Protein AF-A0A420ZDG2-F1 (afdb_monomer_lite)

pLDDT: mean 84.97, std 11.05, range [60.22, 97.69]

Structure (mmCIF, N/CA/C/O backbone):
data_AF-A0A420ZDG2-F1
#
_entry.id   AF-A0A420ZDG2-F1
#
loop_
_atom_site.group_PDB
_atom_site.id
_atom_site.type_symbol
_atom_site.label_atom_id
_atom_site.label_alt_id
_atom_site.label_comp_id
_atom_site.label_asym_id
_atom_site.label_entity_id
_atom_site.label_seq_id
_atom_site.pdbx_PDB_ins_code
_atom_site.Cartn_x
_atom_site.Cartn_y
_atom_site.Cartn_z
_atom_site.occupancy
_atom_site.B_iso_or_equiv
_atom_site.auth_seq_id
_atom_site.auth_comp_id
_atom_site.auth_asym_id
_atom_site.auth_atom_id
_atom_site.pdbx_PDB_model_num
ATOM 1 N N . MET A 1 1 ? -24.849 2.957 32.509 1.00 88.19 1 MET A N 1
ATOM 2 C CA . MET A 1 1 ? -23.367 2.893 32.573 1.00 88.19 1 MET A CA 1
ATOM 3 C C . MET A 1 1 ? -22.804 4.060 31.796 1.00 88.19 1 MET A C 1
ATOM 5 O O . MET A 1 1 ? -23.156 4.237 30.632 1.00 88.19 1 MET A O 1
ATOM 9 N N . GLN A 1 2 ? -21.982 4.884 32.434 1.00 94.56 2 GLN A N 1
ATOM 10 C CA . GLN A 1 2 ? -21.498 6.110 31.809 1.00 94.56 2 GLN A CA 1
ATOM 11 C C . GLN A 1 2 ? -20.310 5.845 30.887 1.00 94.56 2 GLN A C 1
ATOM 13 O O . GLN A 1 2 ? -19.422 5.053 31.195 1.00 94.56 2 GLN A O 1
ATOM 18 N N . CYS A 1 3 ? -20.312 6.498 29.726 1.00 95.44 3 CYS A N 1
ATOM 19 C CA . CYS A 1 3 ? -19.199 6.429 28.792 1.00 95.44 3 CYS A CA 1
ATOM 20 C C . CYS A 1 3 ? -17.990 7.195 29.359 1.00 95.44 3 CYS A C 1
ATOM 22 O O . CYS A 1 3 ? -18.125 8.392 29.606 1.00 95.44 3 CYS A O 1
ATOM 24 N N . PRO A 1 4 ? -16.800 6.578 29.471 1.00 93.50 4 PRO A N 1
ATOM 25 C CA . PRO A 1 4 ? -15.609 7.253 29.990 1.00 93.50 4 PRO A CA 1
ATOM 26 C C . PRO A 1 4 ? -15.071 8.352 29.059 1.00 93.50 4 PRO A C 1
ATOM 28 O O . PRO A 1 4 ? -14.294 9.185 29.500 1.00 93.50 4 PRO A O 1
ATOM 31 N N . ASN A 1 5 ? -15.474 8.370 27.782 1.00 96.38 5 ASN A N 1
ATOM 32 C CA . ASN A 1 5 ? -15.005 9.363 26.811 1.00 96.38 5 ASN A CA 1
ATOM 33 C C . ASN A 1 5 ? -15.913 10.602 26.711 1.00 96.38 5 ASN A C 1
ATOM 35 O O . ASN A 1 5 ? -15.426 11.707 26.522 1.00 96.38 5 ASN A O 1
ATOM 39 N N . CYS A 1 6 ? -17.238 10.444 26.817 1.00 96.44 6 CYS A N 1
ATOM 40 C CA . CYS A 1 6 ? -18.179 11.563 26.625 1.00 96.44 6 CYS A CA 1
ATOM 41 C C . CYS A 1 6 ? -19.212 11.750 27.747 1.00 96.44 6 CYS A C 1
ATOM 43 O O . CYS A 1 6 ? -20.091 12.602 27.622 1.00 96.44 6 CYS A O 1
ATOM 45 N N . GLY A 1 7 ? -19.173 10.924 28.796 1.00 95.75 7 GLY A N 1
ATOM 46 C CA . GLY A 1 7 ? -20.085 10.991 29.944 1.00 95.75 7 GLY A CA 1
ATOM 47 C C . GLY A 1 7 ? -21.519 10.512 29.687 1.00 95.75 7 GLY A C 1
ATOM 48 O O . GLY A 1 7 ? -22.332 10.504 30.603 1.00 95.75 7 GLY A O 1
ATOM 49 N N . HIS A 1 8 ? -21.869 10.097 28.465 1.00 97.12 8 HIS A N 1
ATOM 50 C CA . HIS A 1 8 ? -23.241 9.687 28.150 1.00 97.12 8 HIS A CA 1
ATOM 51 C C . HIS A 1 8 ? -23.662 8.400 28.881 1.00 97.12 8 HIS A C 1
ATOM 53 O O . HIS A 1 8 ? -22.919 7.413 28.904 1.00 97.12 8 HIS A O 1
ATOM 59 N N . GLU A 1 9 ? -24.883 8.396 29.414 1.00 96.75 9 GLU A N 1
ATOM 60 C CA . GLU A 1 9 ? -25.531 7.250 30.055 1.00 96.75 9 GLU A CA 1
ATOM 61 C C . GLU A 1 9 ? -25.938 6.209 28.996 1.00 96.75 9 GLU A C 1
ATOM 63 O O . GLU A 1 9 ? -26.858 6.419 28.212 1.00 96.75 9 GLU A O 1
ATOM 68 N N . ASN A 1 10 ? -25.246 5.071 28.952 1.00 95.56 10 ASN A N 1
ATOM 69 C CA . ASN A 1 10 ? -25.553 3.964 28.046 1.00 95.56 10 ASN A CA 1
ATOM 70 C C . ASN A 1 10 ? -26.188 2.786 28.794 1.00 95.56 10 ASN A C 1
ATOM 72 O O . ASN A 1 10 ? -25.923 2.560 29.979 1.00 95.56 10 ASN A O 1
ATOM 76 N N . LYS A 1 11 ? -26.968 1.971 28.075 1.00 94.94 11 LYS A N 1
ATOM 77 C CA . LYS A 1 11 ? -27.471 0.692 28.595 1.00 94.94 11 LYS A CA 1
ATOM 78 C C . LYS A 1 11 ? -26.301 -0.268 28.887 1.00 94.94 11 LYS A C 1
ATOM 80 O O . LYS A 1 11 ? -25.307 -0.236 28.162 1.00 94.94 11 LYS A O 1
ATOM 85 N N . PRO A 1 12 ? -26.404 -1.139 29.907 1.00 89.25 12 PRO A N 1
ATOM 86 C CA . PRO A 1 12 ? -25.318 -2.046 30.316 1.00 89.25 12 PRO A CA 1
ATOM 87 C C . PRO A 1 12 ? -24.941 -3.110 29.263 1.00 89.25 12 PRO A C 1
ATOM 89 O O . PRO A 1 12 ? -23.849 -3.691 29.311 1.00 89.25 12 PRO A O 1
ATOM 92 N N . ASP A 1 13 ? -25.827 -3.354 28.296 1.00 89.38 13 ASP A N 1
ATOM 93 C CA . ASP A 1 13 ? -25.597 -4.284 27.186 1.00 89.38 13 ASP A CA 1
ATOM 94 C C . ASP A 1 13 ? -24.958 -3.634 25.955 1.00 89.38 13 ASP A C 1
ATOM 96 O O . ASP A 1 13 ? -24.507 -4.341 25.049 1.00 89.38 13 ASP A O 1
ATOM 100 N N . ASN A 1 14 ? -24.853 -2.301 25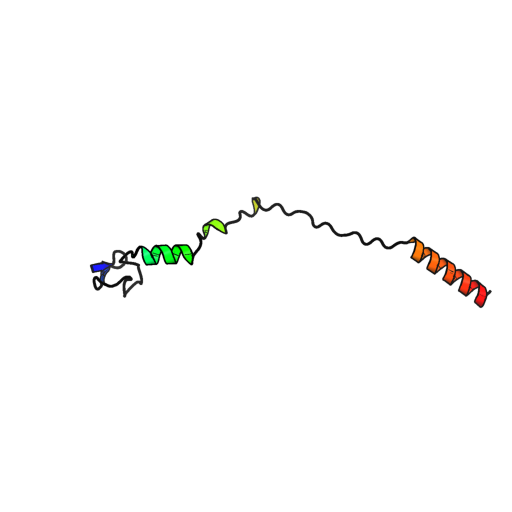.931 1.00 92.12 14 ASN A N 1
ATOM 101 C CA . ASN A 1 14 ? -24.225 -1.592 24.825 1.00 92.12 14 ASN A CA 1
ATOM 102 C C . ASN A 1 14 ? -22.717 -1.884 24.798 1.00 92.12 14 ASN A C 1
ATOM 104 O O . ASN A 1 14 ? -22.015 -1.738 25.797 1.00 92.12 14 ASN A O 1
ATOM 108 N N . ILE A 1 15 ? -22.208 -2.280 23.629 1.00 91.81 15 ILE A N 1
ATOM 109 C CA . ILE A 1 15 ? -20.772 -2.529 23.405 1.00 91.81 15 ILE A CA 1
ATOM 110 C C . ILE A 1 15 ? -20.043 -1.216 23.082 1.00 91.81 15 ILE A C 1
ATOM 112 O O . ILE A 1 15 ? -18.904 -1.007 23.505 1.00 91.81 15 ILE A O 1
ATOM 116 N N . PHE A 1 16 ? -20.735 -0.316 22.383 1.00 93.75 16 PHE A N 1
ATOM 117 C CA . PHE A 1 16 ? -20.260 1.002 21.978 1.00 93.75 16 PHE A CA 1
ATOM 118 C C . PHE A 1 16 ? -21.190 2.085 22.523 1.00 93.75 16 PHE A C 1
ATOM 120 O O . PHE A 1 16 ? -22.384 1.851 22.726 1.00 93.75 16 PHE A O 1
ATOM 127 N N . CYS A 1 17 ? -20.655 3.281 22.749 1.00 95.38 17 CYS A N 1
ATOM 128 C CA . CYS A 1 17 ? -21.461 4.427 23.131 1.00 95.38 17 CYS A CA 1
ATOM 129 C C . CYS A 1 17 ? -22.310 4.901 21.949 1.00 95.38 17 CYS A C 1
ATOM 131 O O . CYS A 1 17 ? -21.775 5.197 20.885 1.00 95.38 17 CYS A O 1
ATOM 133 N N . VAL A 1 18 ? -23.617 5.063 22.160 1.00 95.62 18 VAL A N 1
ATOM 134 C CA . VAL A 1 18 ? -24.542 5.526 21.107 1.00 95.62 18 VAL A CA 1
ATOM 135 C C . VAL A 1 18 ? -24.327 6.988 20.701 1.00 95.62 18 VAL A C 1
ATOM 137 O O . VAL A 1 18 ? -24.834 7.413 19.671 1.00 95.62 18 VAL A O 1
ATOM 140 N N . LYS A 1 19 ? -23.571 7.756 21.496 1.00 96.94 19 LYS A N 1
ATOM 141 C CA . LYS A 1 19 ? -23.296 9.178 21.251 1.00 96.94 19 LYS A CA 1
ATOM 142 C C . LYS A 1 19 ? -21.971 9.421 20.524 1.00 96.94 19 LYS A C 1
ATOM 144 O O . LYS A 1 19 ? -21.922 10.241 19.621 1.00 96.94 19 LYS A O 1
ATOM 149 N N . CYS A 1 20 ? -20.894 8.749 20.935 1.00 96.44 20 CYS A N 1
ATOM 150 C CA . CYS A 1 20 ? -19.540 9.005 20.418 1.00 96.44 20 CYS A CA 1
ATOM 151 C C . CYS A 1 20 ? -18.843 7.769 19.830 1.00 96.44 20 CYS A C 1
ATOM 153 O O . CYS A 1 20 ? -17.660 7.835 19.511 1.00 96.44 20 CYS A O 1
ATOM 155 N N . ALA A 1 21 ? -19.539 6.632 19.738 1.00 94.06 21 ALA A N 1
ATOM 156 C CA . ALA A 1 21 ? -19.028 5.359 19.222 1.00 94.06 21 ALA A CA 1
ATOM 157 C C . ALA A 1 21 ? -17.826 4.748 19.976 1.00 94.06 21 ALA A C 1
ATOM 159 O O . ALA A 1 21 ? -17.307 3.712 19.563 1.00 94.06 21 ALA A O 1
ATOM 160 N N . THR A 1 22 ? -17.399 5.310 21.114 1.00 93.50 22 THR A N 1
ATOM 161 C CA . THR A 1 22 ? -16.332 4.714 21.935 1.00 93.50 22 THR A CA 1
ATOM 162 C C . THR A 1 22 ? -16.734 3.334 22.449 1.00 93.50 22 THR A C 1
ATOM 164 O O . THR A 1 22 ? -17.861 3.144 22.907 1.00 93.50 22 THR A O 1
ATOM 167 N N . VAL A 1 23 ? -15.805 2.376 22.410 1.00 91.75 23 VAL A N 1
ATOM 168 C CA . VAL A 1 23 ? -15.987 1.050 23.015 1.00 91.75 23 VAL A CA 1
ATOM 169 C C . VAL A 1 23 ? -16.110 1.209 24.526 1.00 91.75 23 VAL A C 1
ATOM 171 O O . VAL A 1 23 ? -15.225 1.759 25.173 1.00 91.75 23 VAL A O 1
ATOM 174 N N . ILE A 1 24 ? -17.207 0.721 25.090 1.00 93.06 24 ILE A N 1
ATOM 175 C CA . ILE A 1 24 ? -17.509 0.826 26.524 1.00 93.06 24 ILE A CA 1
ATOM 176 C C . ILE A 1 24 ? -17.566 -0.543 27.214 1.00 93.06 24 ILE A C 1
ATOM 178 O O . ILE A 1 24 ? -17.608 -0.610 28.438 1.00 93.06 24 ILE A O 1
ATOM 182 N N . LYS A 1 25 ? -17.519 -1.642 26.448 1.00 88.38 25 LYS A N 1
ATOM 183 C CA . LYS A 1 25 ? -17.448 -3.011 26.973 1.00 88.38 25 LYS A CA 1
ATOM 184 C C . LYS A 1 25 ? -16.506 -3.854 26.120 1.00 88.38 25 LYS A C 1
ATOM 186 O O . LYS A 1 25 ? -16.783 -4.106 24.948 1.00 88.38 25 LYS A O 1
ATOM 191 N N . ASN A 1 26 ? -15.411 -4.328 26.711 1.00 78.50 26 ASN A N 1
ATOM 192 C CA . ASN A 1 26 ? -14.497 -5.236 26.022 1.00 78.50 26 ASN A CA 1
ATOM 193 C C . ASN A 1 26 ? -15.109 -6.637 25.933 1.00 78.50 26 ASN A C 1
ATOM 195 O O . ASN A 1 26 ? -15.363 -7.282 26.950 1.00 78.50 26 ASN A O 1
ATOM 199 N N . ARG A 1 27 ? -15.324 -7.132 24.707 1.00 76.25 27 ARG A N 1
ATOM 200 C CA . ARG A 1 27 ? -15.579 -8.557 24.470 1.00 76.25 27 ARG A CA 1
ATOM 201 C C . ARG A 1 27 ? -14.289 -9.215 23.972 1.00 76.25 27 ARG A C 1
ATOM 203 O O . ARG A 1 27 ? -13.844 -8.873 22.878 1.00 76.25 27 ARG A O 1
ATOM 210 N N . PRO A 1 28 ? -13.741 -10.226 24.669 1.00 73.56 28 PRO A N 1
ATOM 211 C CA . PRO A 1 28 ? -12.495 -10.888 24.261 1.00 73.56 28 PRO A CA 1
ATOM 212 C C . PRO A 1 28 ? -12.603 -11.578 22.891 1.00 73.56 28 PRO A C 1
ATOM 214 O O . PRO A 1 28 ? -11.610 -11.766 22.194 1.00 73.56 28 PRO A O 1
ATOM 217 N N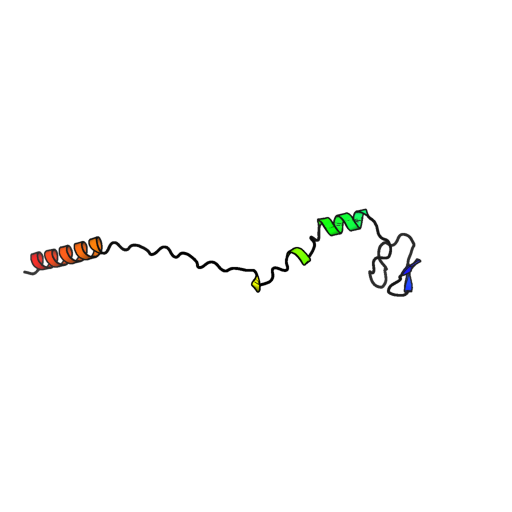 . ARG A 1 29 ? -13.821 -11.935 22.458 1.00 75.38 29 ARG A N 1
ATOM 218 C CA . ARG A 1 29 ? -14.078 -12.435 21.098 1.00 75.38 29 ARG A CA 1
ATOM 219 C C . ARG A 1 29 ? -13.937 -11.342 20.033 1.00 75.38 29 ARG A C 1
ATOM 221 O O . ARG A 1 29 ? -13.402 -11.630 18.973 1.00 75.38 29 ARG A O 1
ATOM 228 N N . LEU A 1 30 ? -14.393 -10.117 20.311 1.00 75.75 30 LEU A N 1
ATOM 229 C CA . LEU A 1 30 ? -14.262 -8.991 19.381 1.00 75.75 30 LEU A CA 1
ATOM 230 C C . LEU A 1 30 ? -12.794 -8.584 19.233 1.00 75.75 30 LEU A C 1
ATOM 232 O O . LEU A 1 30 ? -12.358 -8.322 18.121 1.00 75.75 30 LEU A O 1
ATOM 236 N N . GLU A 1 31 ? -12.029 -8.605 20.325 1.00 77.56 31 GLU A N 1
ATOM 237 C CA . GLU A 1 31 ? -10.589 -8.341 20.270 1.00 77.56 31 GLU A CA 1
ATOM 238 C C . GLU A 1 31 ? -9.855 -9.372 19.409 1.00 77.56 31 GLU A C 1
ATOM 240 O O . GLU A 1 31 ? -9.162 -8.988 18.472 1.00 77.56 31 GLU A O 1
ATOM 245 N N . ARG A 1 32 ? -10.100 -10.675 19.606 1.00 76.88 32 ARG A N 1
ATOM 246 C CA . ARG A 1 32 ? -9.512 -11.716 18.741 1.00 76.88 32 ARG A CA 1
ATOM 247 C C . ARG A 1 32 ? -9.856 -11.535 17.261 1.00 76.88 32 ARG A C 1
ATOM 249 O O . ARG A 1 32 ? -8.989 -11.711 16.415 1.00 76.88 32 ARG A O 1
ATOM 256 N N . VAL A 1 33 ? -11.098 -11.162 16.950 1.00 79.69 33 VAL A N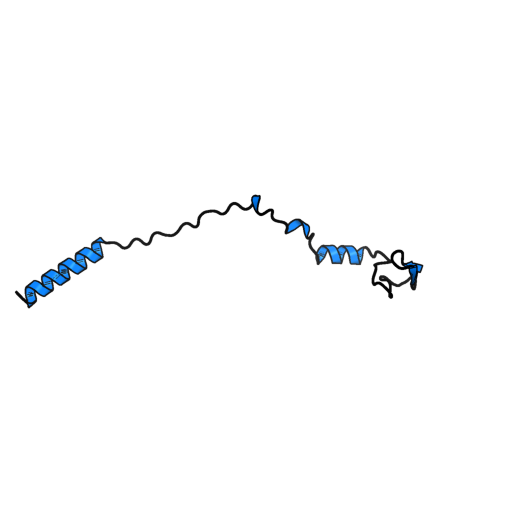 1
ATOM 257 C CA . VAL A 1 33 ? -11.523 -10.866 15.574 1.00 79.69 33 VAL A CA 1
ATOM 258 C C . VAL A 1 33 ? -10.789 -9.634 15.038 1.00 79.69 33 VAL A C 1
ATOM 260 O O . VAL A 1 33 ? -10.210 -9.714 13.965 1.00 79.69 33 VAL A O 1
ATOM 263 N N . LYS A 1 34 ? -10.713 -8.524 15.782 1.00 77.31 34 LYS A N 1
ATOM 264 C CA . LYS A 1 34 ? -9.943 -7.343 15.349 1.00 77.31 34 LYS A CA 1
ATOM 265 C C . LYS A 1 34 ? -8.493 -7.690 15.017 1.00 77.31 34 LYS A C 1
ATOM 267 O O . LYS A 1 34 ? -8.014 -7.251 13.987 1.00 77.31 34 LYS A O 1
ATOM 272 N N . HIS A 1 35 ? -7.830 -8.504 15.836 1.00 76.81 35 HIS A N 1
ATOM 273 C CA . HIS A 1 35 ? -6.437 -8.905 15.603 1.00 76.81 35 HIS A CA 1
ATOM 274 C C . HIS A 1 35 ? -6.292 -9.845 14.395 1.00 76.81 35 HIS A C 1
ATOM 276 O O . HIS A 1 35 ? -5.276 -9.818 13.713 1.00 76.81 35 HIS A O 1
ATOM 282 N N . ALA A 1 36 ? -7.308 -10.668 14.115 1.00 78.88 36 ALA A N 1
ATOM 283 C CA . ALA A 1 36 ? -7.322 -11.549 12.949 1.00 78.88 36 ALA A CA 1
ATOM 284 C C . ALA A 1 36 ? -7.606 -10.804 11.630 1.00 78.88 36 ALA A C 1
ATOM 286 O O . ALA A 1 36 ? -7.102 -11.208 10.587 1.00 78.88 36 ALA A O 1
ATOM 287 N N . PHE A 1 37 ? -8.417 -9.739 11.662 1.00 76.81 37 PHE A N 1
ATOM 288 C CA . PHE A 1 37 ? -8.811 -8.973 10.469 1.00 76.81 37 PHE A CA 1
ATOM 289 C C . PHE A 1 37 ? -7.958 -7.716 10.227 1.00 76.81 37 PHE A C 1
ATOM 291 O O . PHE A 1 37 ? -7.832 -7.277 9.088 1.00 76.81 37 PHE A O 1
ATOM 298 N N . MET A 1 38 ? -7.371 -7.137 11.273 1.00 67.88 38 MET A N 1
ATOM 299 C CA . MET A 1 38 ? -6.423 -6.026 11.205 1.00 67.88 38 MET A CA 1
ATOM 300 C C . MET A 1 38 ? -5.067 -6.544 11.696 1.00 67.88 38 MET A C 1
ATOM 302 O O . MET A 1 38 ? -4.842 -6.583 12.909 1.00 67.88 38 MET A O 1
ATOM 306 N N . PRO A 1 39 ? -4.166 -6.968 10.787 1.00 63.56 39 PRO A N 1
ATOM 307 C CA . PRO A 1 39 ? -2.795 -7.265 11.175 1.00 63.56 39 PRO A CA 1
ATOM 308 C C . PRO A 1 39 ? -2.148 -6.010 11.793 1.00 63.56 39 PRO A C 1
ATOM 310 O O . PRO A 1 3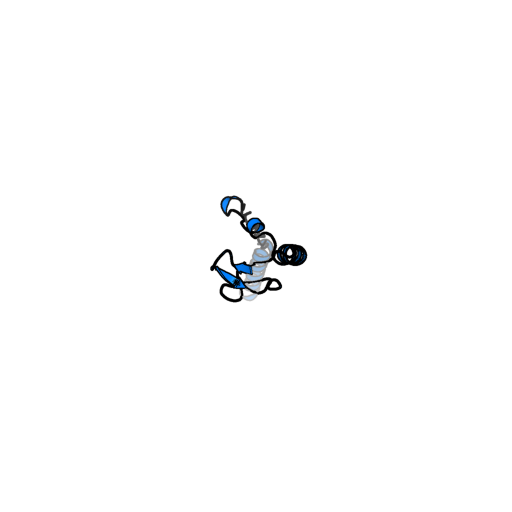9 ? -2.552 -4.884 11.469 1.00 63.56 39 PRO A O 1
ATOM 313 N N . PRO A 1 40 ? -1.173 -6.174 12.705 1.00 68.12 40 PRO A N 1
ATOM 314 C CA . PRO A 1 40 ? -0.478 -5.054 13.328 1.00 68.12 40 PRO A CA 1
ATOM 315 C C . PRO A 1 40 ? 0.111 -4.149 12.240 1.00 68.12 40 PRO A C 1
ATOM 317 O O . PRO A 1 40 ? 0.958 -4.558 11.451 1.00 68.12 40 PRO A O 1
ATOM 320 N N . GLN A 1 41 ? -0.343 -2.896 12.187 1.00 61.97 41 GLN A N 1
ATOM 321 C CA . GLN A 1 41 ? 0.020 -1.949 11.115 1.00 61.97 41 GLN A CA 1
ATOM 322 C C . GLN A 1 41 ? 1.518 -1.598 11.119 1.00 61.97 41 GLN A C 1
ATOM 324 O O . GLN A 1 41 ? 2.071 -1.084 10.151 1.00 61.97 41 GLN A O 1
ATOM 329 N N . ASN A 1 42 ? 2.176 -1.932 12.220 1.00 63.16 42 ASN A N 1
ATOM 330 C CA . ASN A 1 42 ? 3.590 -1.794 12.506 1.00 63.16 42 ASN A CA 1
ATOM 331 C C . ASN A 1 42 ? 4.445 -2.697 11.600 1.00 63.16 42 ASN A C 1
ATOM 333 O O . ASN A 1 42 ? 5.618 -2.409 11.396 1.00 63.16 42 ASN A O 1
ATOM 337 N N . GLU A 1 43 ? 3.873 -3.775 11.059 1.00 60.22 43 GLU A N 1
ATOM 338 C CA . GLU A 1 43 ? 4.594 -4.740 10.220 1.00 60.22 43 GLU A CA 1
ATOM 339 C C 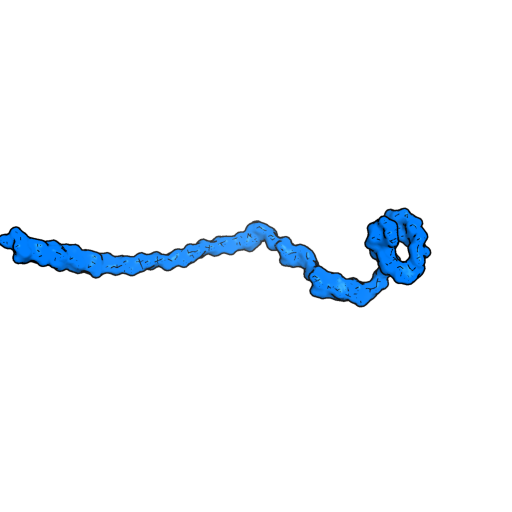. GLU A 1 43 ? 4.803 -4.234 8.782 1.00 60.22 43 GLU A C 1
ATOM 341 O O . GLU A 1 43 ? 5.691 -4.698 8.075 1.00 60.22 43 GLU A O 1
ATOM 346 N N . HIS A 1 44 ? 4.050 -3.209 8.367 1.00 63.53 44 HIS A N 1
ATOM 347 C CA . HIS A 1 44 ? 4.164 -2.599 7.039 1.00 63.53 44 HIS A CA 1
ATOM 348 C C . HIS A 1 44 ? 5.025 -1.328 6.990 1.00 63.53 44 HIS A C 1
ATOM 350 O O . HIS A 1 44 ? 5.196 -0.755 5.911 1.00 63.53 44 HIS A O 1
ATOM 356 N N . VAL A 1 45 ? 5.614 -0.889 8.109 1.00 66.44 45 VAL A N 1
ATOM 357 C CA . VAL A 1 45 ? 6.577 0.225 8.098 1.00 66.44 45 VAL A CA 1
ATOM 358 C C . VAL A 1 45 ? 7.957 -0.317 7.733 1.00 66.44 45 VAL A C 1
ATOM 360 O O . VAL A 1 45 ? 8.810 -0.555 8.584 1.00 66.44 45 VAL A O 1
ATOM 363 N N . VAL A 1 46 ? 8.177 -0.535 6.438 1.00 70.31 46 VAL A N 1
ATOM 364 C CA . VAL A 1 46 ? 9.516 -0.805 5.906 1.00 70.31 46 VAL A CA 1
ATOM 365 C C . VAL A 1 46 ? 10.273 0.523 5.859 1.00 70.31 46 VAL A C 1
ATOM 367 O O . VAL A 1 46 ? 9.901 1.415 5.097 1.00 70.31 46 VAL A O 1
ATOM 370 N N . ASP A 1 47 ? 11.320 0.677 6.678 1.00 78.94 47 ASP A N 1
ATOM 371 C CA . ASP A 1 47 ? 12.192 1.859 6.635 1.00 78.94 47 ASP A CA 1
ATOM 372 C C . ASP A 1 47 ? 12.843 1.953 5.240 1.00 78.94 47 ASP A C 1
ATOM 374 O O . ASP A 1 47 ? 13.584 1.035 4.858 1.00 78.94 47 ASP A O 1
ATOM 378 N N . PRO A 1 48 ? 12.631 3.050 4.484 1.00 76.62 48 PRO A N 1
ATOM 379 C CA . PRO A 1 48 ? 13.241 3.245 3.171 1.00 76.62 48 PRO A CA 1
ATOM 380 C C . PRO A 1 48 ? 14.769 3.077 3.163 1.00 76.62 48 PRO A C 1
ATOM 382 O O . PRO A 1 48 ? 15.334 2.698 2.141 1.00 76.62 48 PRO A O 1
ATOM 385 N N . ARG A 1 49 ? 15.452 3.310 4.294 1.00 82.19 49 ARG A N 1
ATOM 386 C CA . ARG A 1 49 ? 16.910 3.140 4.438 1.00 82.19 49 ARG A CA 1
ATOM 387 C C . ARG A 1 49 ? 17.356 1.679 4.448 1.00 82.19 49 ARG A C 1
ATOM 389 O O . ARG A 1 49 ? 18.527 1.401 4.204 1.00 82.19 49 ARG A O 1
ATOM 396 N N . THR A 1 50 ? 16.452 0.749 4.751 1.00 81.25 50 THR A N 1
ATOM 397 C CA . THR A 1 50 ? 16.753 -0.693 4.821 1.00 81.25 50 THR A CA 1
ATOM 398 C C . THR A 1 50 ? 16.576 -1.408 3.482 1.00 81.25 50 THR A C 1
ATOM 400 O O . THR A 1 50 ? 17.078 -2.518 3.298 1.00 81.25 50 THR A O 1
ATOM 403 N N . VAL A 1 51 ? 15.927 -0.762 2.511 1.00 81.12 51 VAL A N 1
ATOM 404 C CA . VAL A 1 51 ? 15.709 -1.316 1.174 1.00 81.12 51 VAL A CA 1
ATOM 405 C C . VAL A 1 51 ? 17.000 -1.209 0.351 1.00 81.12 51 VAL A C 1
ATOM 407 O O . VAL A 1 51 ? 17.368 -0.136 -0.125 1.00 81.12 51 VAL A O 1
ATOM 410 N N . ARG A 1 52 ? 17.704 -2.331 0.142 1.00 82.94 52 ARG A N 1
ATOM 411 C CA . ARG A 1 52 ? 18.786 -2.409 -0.856 1.00 82.94 52 ARG A CA 1
ATOM 412 C C . ARG A 1 52 ? 18.199 -2.666 -2.237 1.00 82.94 52 ARG A C 1
ATOM 414 O O . ARG A 1 52 ? 17.820 -3.790 -2.555 1.00 82.94 52 ARG A O 1
ATOM 421 N N . PHE A 1 53 ? 18.192 -1.639 -3.077 1.00 80.81 53 PHE A N 1
ATOM 422 C CA . PHE A 1 53 ? 17.902 -1.792 -4.498 1.00 80.81 53 PHE A CA 1
ATOM 423 C C . PHE A 1 53 ? 19.068 -2.514 -5.182 1.00 80.81 53 PHE A C 1
ATOM 425 O O . PHE A 1 53 ? 20.165 -1.969 -5.315 1.00 80.81 53 PHE A O 1
ATOM 432 N N . SER A 1 54 ? 18.851 -3.761 -5.597 1.00 81.81 54 SER A N 1
ATOM 433 C CA . SER A 1 54 ? 19.781 -4.460 -6.478 1.00 81.81 54 SER A CA 1
ATOM 434 C C . SER A 1 54 ? 19.659 -3.906 -7.898 1.00 81.81 54 SER A C 1
ATOM 436 O O . SER A 1 54 ? 18.576 -3.564 -8.375 1.00 81.81 54 SER A O 1
ATOM 438 N N . LYS A 1 55 ? 20.796 -3.779 -8.586 1.00 78.69 55 LYS A N 1
ATOM 439 C CA . LYS A 1 55 ? 20.826 -3.296 -9.967 1.00 78.69 55 LYS A CA 1
ATOM 440 C C . LYS A 1 55 ? 20.194 -4.360 -10.877 1.00 78.69 55 LYS A C 1
ATOM 442 O O . LYS A 1 55 ? 20.632 -5.509 -10.811 1.00 78.69 55 LYS A O 1
ATOM 447 N N . PRO A 1 56 ? 19.213 -4.016 -11.730 1.00 75.88 56 PRO A N 1
ATOM 448 C CA . PRO A 1 56 ? 18.654 -4.974 -12.673 1.00 75.88 56 PRO A CA 1
ATOM 449 C C . PRO A 1 56 ? 19.746 -5.447 -13.640 1.00 75.88 56 PRO A C 1
ATOM 451 O O . PRO A 1 56 ? 20.443 -4.639 -14.260 1.00 75.88 56 PRO A O 1
ATOM 454 N N . SER A 1 57 ? 19.911 -6.764 -13.759 1.00 75.75 57 SER A N 1
ATOM 455 C CA . SER A 1 57 ? 20.782 -7.385 -14.752 1.00 75.75 57 SER A CA 1
ATOM 456 C C . SER A 1 57 ? 20.091 -7.337 -16.114 1.00 75.75 57 SER A C 1
ATOM 458 O O . SER A 1 57 ? 19.244 -8.167 -16.431 1.00 75.75 57 SER A O 1
ATOM 460 N N . MET A 1 58 ? 20.432 -6.348 -16.943 1.00 67.12 58 MET A N 1
ATOM 461 C CA . MET A 1 58 ? 19.996 -6.367 -18.340 1.00 67.12 58 MET A CA 1
ATOM 462 C C . MET A 1 58 ? 20.698 -7.511 -19.084 1.00 67.12 58 MET A C 1
ATOM 464 O O . MET A 1 58 ? 21.933 -7.570 -19.069 1.00 67.12 58 MET A O 1
ATOM 468 N N . PRO A 1 59 ? 19.962 -8.391 -19.784 1.00 72.12 59 PRO A N 1
ATOM 469 C CA . PRO A 1 59 ? 20.573 -9.297 -20.738 1.00 72.12 59 PRO A CA 1
ATOM 470 C C . PRO A 1 59 ? 21.055 -8.470 -21.933 1.00 72.12 59 PRO A C 1
ATOM 472 O O . PRO A 1 59 ? 20.267 -7.920 -22.699 1.00 72.12 59 PRO A O 1
ATOM 475 N N . ARG A 1 60 ? 22.377 -8.352 -22.075 1.00 73.56 60 ARG A N 1
ATOM 476 C CA . ARG A 1 60 ? 23.013 -7.761 -23.254 1.00 73.56 60 ARG A CA 1
ATOM 477 C C . ARG A 1 60 ? 22.682 -8.662 -24.444 1.00 73.56 60 ARG A C 1
ATOM 479 O O . ARG A 1 60 ? 23.233 -9.757 -24.545 1.00 73.56 60 ARG A O 1
ATOM 486 N N . SER A 1 61 ? 21.747 -8.238 -25.296 1.00 72.19 61 SER A N 1
ATOM 487 C CA . SER A 1 61 ? 21.410 -8.965 -26.518 1.00 72.19 61 SER A CA 1
ATOM 488 C C . SER A 1 61 ? 22.673 -9.100 -27.369 1.00 72.19 61 SER A C 1
ATOM 490 O O . SER A 1 61 ? 23.312 -8.119 -27.755 1.00 72.19 61 SER A O 1
ATOM 492 N N . LYS A 1 62 ? 23.093 -10.346 -27.589 1.00 71.12 62 LYS A N 1
ATOM 493 C CA . LYS A 1 62 ? 24.212 -10.678 -28.466 1.00 71.12 62 LYS A CA 1
ATOM 494 C C . LYS A 1 62 ? 23.686 -10.656 -29.896 1.00 71.12 62 LYS A C 1
ATOM 496 O O . LYS A 1 62 ? 23.131 -11.638 -30.368 1.00 71.12 62 LYS A O 1
ATOM 501 N N . ILE A 1 63 ? 23.789 -9.505 -30.553 1.00 76.81 63 ILE A N 1
ATOM 502 C CA . ILE A 1 63 ? 23.721 -9.465 -32.013 1.00 76.81 63 ILE A CA 1
ATOM 503 C C . ILE A 1 63 ? 25.038 -10.064 -32.505 1.00 76.81 63 ILE A C 1
ATOM 505 O O . ILE A 1 63 ? 26.107 -9.498 -32.260 1.00 76.81 63 ILE A O 1
ATOM 509 N N . ASP A 1 64 ? 24.963 -11.217 -33.160 1.00 82.69 64 ASP A N 1
ATOM 510 C CA . ASP A 1 64 ? 26.123 -11.886 -33.740 1.00 82.69 64 ASP A CA 1
ATOM 511 C C . ASP A 1 64 ? 26.539 -11.159 -35.027 1.00 82.69 64 ASP A C 1
ATOM 513 O O . ASP A 1 64 ? 26.108 -11.484 -36.135 1.00 82.69 64 ASP A O 1
ATOM 517 N N . TRP A 1 65 ? 27.389 -10.143 -34.873 1.00 85.75 65 TRP A N 1
ATOM 518 C CA . TRP A 1 65 ? 27.908 -9.293 -35.954 1.00 85.75 65 TRP A CA 1
ATOM 519 C C . TRP A 1 65 ? 28.538 -10.065 -37.125 1.00 85.75 65 TRP A C 1
ATOM 521 O O . TRP A 1 65 ? 28.595 -9.543 -38.237 1.00 85.75 65 TRP A O 1
ATOM 531 N N . SER A 1 66 ? 28.945 -11.320 -36.918 1.00 88.31 66 SER A N 1
ATOM 532 C CA . SER A 1 66 ? 29.410 -12.219 -37.978 1.00 88.31 66 SER A CA 1
ATOM 533 C C . SER A 1 66 ? 28.367 -12.442 -39.079 1.00 88.31 66 SER A C 1
ATOM 535 O O . SER A 1 66 ? 28.719 -12.389 -40.254 1.00 88.31 66 SER A O 1
ATOM 537 N N . TRP A 1 67 ? 27.089 -12.632 -38.732 1.00 90.00 67 TRP A N 1
ATOM 538 C CA . TRP A 1 67 ? 26.023 -12.835 -39.725 1.00 90.00 67 TRP A CA 1
ATOM 539 C C . TRP A 1 67 ? 25.703 -11.555 -40.494 1.00 90.00 67 TRP A C 1
ATOM 541 O O . TRP A 1 67 ? 25.427 -11.601 -41.691 1.00 90.00 67 TRP A O 1
ATOM 551 N N . VAL A 1 68 ? 25.801 -10.405 -39.821 1.00 91.62 68 VAL A N 1
ATOM 552 C CA . VAL A 1 68 ? 25.613 -9.088 -40.443 1.00 91.62 68 VAL A CA 1
ATOM 553 C C . VAL A 1 68 ? 26.702 -8.838 -41.487 1.00 91.62 68 VAL A C 1
ATOM 555 O O . VAL A 1 68 ? 26.395 -8.493 -42.625 1.00 91.62 68 VAL A O 1
ATOM 558 N N . LEU A 1 69 ? 27.969 -9.075 -41.132 1.00 94.62 69 LEU A N 1
ATOM 559 C CA . LEU A 1 69 ? 29.099 -8.911 -42.051 1.00 94.62 69 LEU A CA 1
ATOM 560 C C . LEU A 1 69 ? 29.032 -9.885 -43.233 1.00 94.62 69 LEU A C 1
ATOM 562 O O . LEU A 1 69 ? 29.267 -9.474 -44.368 1.00 94.62 69 LEU A O 1
ATOM 566 N N . LEU A 1 70 ? 28.665 -11.147 -42.984 1.00 96.19 70 LEU A N 1
ATOM 567 C CA . LEU A 1 70 ? 28.484 -12.144 -44.040 1.00 96.19 70 LEU A CA 1
ATOM 568 C C . LEU A 1 70 ? 27.393 -11.710 -45.032 1.00 96.19 70 LEU A C 1
ATOM 570 O O . LEU A 1 70 ? 27.601 -11.772 -46.241 1.00 96.19 70 LEU A O 1
ATOM 574 N N . GLY A 1 71 ? 26.255 -11.223 -44.529 1.00 95.94 71 GLY A N 1
ATOM 575 C CA . GLY A 1 71 ? 25.155 -10.738 -45.362 1.00 95.94 71 GLY A CA 1
ATOM 576 C C . GLY A 1 71 ? 25.552 -9.547 -46.237 1.00 95.94 71 GLY A C 1
ATOM 577 O O . GLY A 1 71 ? 25.272 -9.549 -47.434 1.00 95.94 71 GLY A O 1
ATOM 578 N N . VAL A 1 72 ? 26.257 -8.562 -45.670 1.00 97.19 72 VAL A N 1
ATOM 579 C CA . VAL A 1 72 ? 26.747 -7.391 -46.421 1.00 97.19 72 VAL A CA 1
ATOM 580 C C . VAL A 1 72 ? 27.746 -7.803 -47.506 1.00 97.19 72 VAL A C 1
ATOM 582 O O . VAL A 1 72 ? 27.649 -7.323 -48.635 1.00 97.19 72 VAL A O 1
ATOM 585 N N . ALA A 1 73 ? 28.668 -8.720 -47.199 1.00 97.38 73 ALA A N 1
ATOM 586 C CA . ALA A 1 73 ? 29.648 -9.213 -48.165 1.00 97.38 73 ALA A CA 1
ATOM 587 C C . ALA A 1 73 ? 28.988 -9.978 -49.326 1.00 97.38 73 ALA A C 1
ATOM 589 O O . ALA A 1 73 ? 29.316 -9.733 -50.487 1.00 97.38 73 ALA A O 1
ATOM 590 N N . LEU A 1 74 ? 28.026 -10.861 -49.031 1.00 97.31 74 LEU A N 1
ATOM 591 C CA . LEU A 1 74 ? 27.275 -11.597 -50.053 1.00 97.31 74 LEU A CA 1
ATOM 592 C C . LEU A 1 74 ? 26.450 -10.660 -50.936 1.00 97.31 74 LEU A C 1
ATOM 594 O O . LEU A 1 74 ? 26.436 -10.824 -52.153 1.00 97.31 74 LEU A O 1
ATOM 598 N N . PHE A 1 75 ? 25.796 -9.660 -50.342 1.00 97.38 75 PHE A N 1
ATOM 599 C CA . PHE A 1 75 ? 25.019 -8.675 -51.088 1.00 97.38 75 PHE A CA 1
ATOM 600 C C . PHE A 1 75 ? 25.903 -7.843 -52.027 1.00 97.38 75 PHE A C 1
ATOM 602 O O . PHE A 1 75 ? 25.568 -7.684 -53.198 1.00 97.38 75 PHE A O 1
ATOM 609 N N . ALA A 1 76 ? 27.062 -7.376 -51.553 1.00 97.56 76 ALA A N 1
ATOM 610 C CA . ALA A 1 76 ? 28.020 -6.645 -52.381 1.00 97.56 76 ALA A CA 1
ATOM 611 C C . ALA A 1 76 ? 28.569 -7.501 -53.537 1.00 97.56 76 ALA A C 1
ATOM 613 O O . ALA A 1 76 ? 2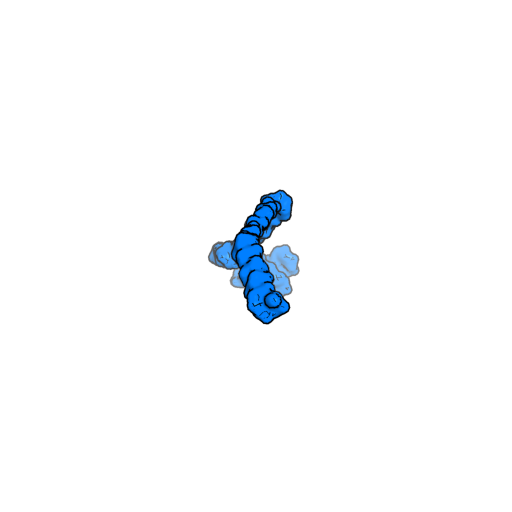8.666 -7.015 -54.662 1.00 97.56 76 ALA A O 1
ATOM 614 N N . LEU A 1 77 ? 28.875 -8.779 -53.285 1.00 97.44 77 LEU A N 1
ATOM 615 C CA . LEU A 1 77 ? 29.321 -9.716 -54.320 1.00 97.44 77 LEU A CA 1
ATOM 616 C C . LEU A 1 77 ? 28.228 -9.956 -55.367 1.00 97.44 77 LEU A C 1
ATOM 618 O O . LEU A 1 77 ? 28.514 -9.964 -56.559 1.00 97.44 77 LEU A O 1
ATOM 622 N N . LEU A 1 78 ? 26.974 -10.101 -54.940 1.00 97.69 78 LEU A N 1
ATOM 623 C CA . LEU A 1 78 ? 25.834 -10.282 -55.837 1.00 97.69 78 LEU A CA 1
ATOM 624 C C . LEU A 1 78 ? 25.635 -9.048 -56.728 1.00 97.69 78 LEU A C 1
ATOM 626 O O . LEU A 1 78 ? 25.506 -9.185 -57.941 1.00 97.69 78 LEU A O 1
ATOM 630 N N . LEU A 1 79 ? 25.688 -7.843 -56.152 1.00 97.56 79 LEU A N 1
ATOM 631 C CA . LEU A 1 79 ? 25.644 -6.601 -56.926 1.00 97.56 79 LEU A CA 1
ATOM 632 C C . LEU A 1 79 ? 26.797 -6.518 -57.932 1.00 97.56 79 LEU A C 1
ATOM 634 O O . LEU A 1 79 ? 26.568 -6.155 -59.079 1.00 97.56 79 LEU A O 1
ATOM 638 N N . PHE A 1 80 ? 28.012 -6.894 -57.535 1.00 96.94 80 PHE A N 1
ATOM 639 C CA . PHE A 1 80 ? 29.155 -6.919 -58.444 1.00 96.94 80 PHE A CA 1
ATOM 640 C C . PHE A 1 80 ? 28.947 -7.896 -59.610 1.00 96.94 80 PHE A C 1
ATOM 642 O O . PHE A 1 80 ? 29.236 -7.541 -60.741 1.00 96.94 80 PHE A O 1
ATOM 649 N N . LEU A 1 81 ? 28.385 -9.085 -59.364 1.00 96.62 81 LEU A N 1
ATOM 650 C CA . LEU A 1 81 ? 28.084 -10.057 -60.424 1.00 96.62 81 LEU A CA 1
ATOM 651 C C . LEU A 1 81 ? 26.954 -9.620 -61.371 1.00 96.62 81 LEU A C 1
ATOM 653 O O . LEU A 1 81 ? 26.903 -10.094 -62.501 1.00 96.62 81 LEU A O 1
ATOM 657 N N . ILE A 1 82 ? 26.017 -8.785 -60.911 1.00 97.31 82 ILE A N 1
ATOM 658 C CA . ILE A 1 82 ? 24.907 -8.288 -61.744 1.00 97.31 82 ILE A CA 1
ATOM 659 C C . ILE A 1 82 ? 25.318 -7.055 -62.554 1.00 97.31 82 ILE A C 1
ATOM 661 O O . ILE A 1 82 ? 24.880 -6.899 -63.693 1.00 97.31 82 ILE A O 1
ATOM 665 N N . TYR A 1 83 ? 26.083 -6.150 -61.944 1.00 95.62 83 TYR A N 1
ATOM 666 C CA . TYR A 1 83 ? 26.336 -4.808 -62.475 1.00 95.62 83 TYR A CA 1
ATOM 667 C C . TYR A 1 83 ? 27.769 -4.584 -62.982 1.00 95.62 83 TYR A C 1
ATOM 669 O O . TYR A 1 83 ? 28.034 -3.509 -63.522 1.00 95.62 83 TYR A O 1
ATOM 677 N N . GLY A 1 84 ? 28.681 -5.538 -62.782 1.00 83.06 84 GLY A N 1
ATOM 678 C CA . GLY A 1 84 ? 30.052 -5.528 -63.307 1.00 83.06 84 GLY A CA 1
ATOM 679 C C . GLY A 1 84 ? 30.205 -6.451 -64.504 1.00 83.06 84 GLY A C 1
ATOM 680 O O . GLY A 1 84 ? 30.824 -6.001 -65.492 1.00 83.06 84 GLY A O 1
#

Foldseek 3Di:
DADPPPRDDDDPPDQADPPPRHGPDDDVVVVVVCCVVDPDPVVPPDPPVPDDDDDDDDDPDDPPCVVVVVVVVVVVVVCVVVPD

Organism: NCBI:txid2202143

Radius of gyration: 37.48 Å; chains: 1; bounding box: 58×24×96 Å

Secondary structure (DSSP, 8-state):
-B-TTT--B--TT-SB-TTT--B-S--HHHHHHHHHHS--GGGG---GGG---PPP--------HHHHHHHHHHHHHHHHHHH-

InterPro domains:
  IPR026870 Zinc-ribbon domain [PF13240] (3-22)

Sequence (84 aa):
MQCPNCGHENKPDNIFCVKCATVIKNRPRLERVKHAFMPPQNEHVVDPRTVRFSKPSMPRSKIDWSWVLLGVALFALLLFLIYG